Protein AF-A0A1W9WA95-F1 (afdb_monomer_lite)

Structure (mmCIF, N/CA/C/O backbone):
data_AF-A0A1W9WA95-F1
#
_entry.id   AF-A0A1W9WA95-F1
#
loop_
_atom_site.group_PDB
_atom_site.id
_atom_site.type_symbol
_atom_site.label_atom_id
_atom_site.label_alt_id
_atom_site.label_comp_id
_atom_site.label_asym_id
_atom_site.label_entity_i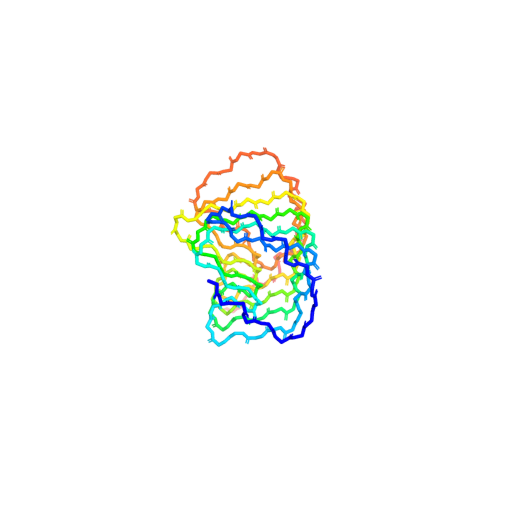d
_atom_site.label_seq_id
_atom_site.pdbx_PDB_ins_code
_atom_site.Cartn_x
_atom_site.Cartn_y
_atom_site.Cartn_z
_atom_site.occupancy
_atom_site.B_iso_or_equiv
_atom_site.auth_seq_id
_atom_site.auth_comp_id
_atom_site.auth_asym_id
_atom_site.auth_atom_id
_atom_site.pdbx_PDB_model_num
ATOM 1 N N . MET A 1 1 ? -7.799 15.834 -5.370 1.00 42.81 1 MET A N 1
ATOM 2 C CA . MET A 1 1 ? -9.072 15.099 -5.221 1.00 42.81 1 MET A CA 1
ATOM 3 C C . MET A 1 1 ? -9.507 14.596 -6.589 1.00 42.81 1 MET A C 1
ATOM 5 O O . MET A 1 1 ? -10.006 15.375 -7.385 1.00 42.81 1 MET A O 1
ATOM 9 N N . LEU A 1 2 ? -9.252 13.320 -6.869 1.00 28.11 2 LEU A N 1
ATOM 10 C CA . LEU A 1 2 ? -9.864 12.540 -7.947 1.00 28.11 2 LEU A CA 1
ATOM 11 C C . LEU A 1 2 ? -10.058 11.150 -7.341 1.00 28.11 2 LEU A C 1
ATOM 13 O O . LEU A 1 2 ? -9.119 10.369 -7.247 1.00 28.11 2 LEU A O 1
ATOM 17 N N . LEU A 1 3 ? -11.248 10.920 -6.788 1.00 38.94 3 LEU A N 1
ATOM 18 C CA . LEU A 1 3 ? -11.656 9.631 -6.247 1.00 38.94 3 LEU A CA 1
ATOM 19 C C . LEU A 1 3 ? -12.321 8.884 -7.406 1.00 38.94 3 LEU A C 1
ATOM 21 O O . LEU A 1 3 ? -13.462 9.183 -7.749 1.00 38.94 3 LEU A O 1
ATOM 25 N N . TYR A 1 4 ? -11.601 7.978 -8.064 1.00 32.88 4 TYR A N 1
ATOM 26 C CA . TYR A 1 4 ? -12.243 7.051 -8.990 1.00 32.88 4 TYR A CA 1
ATOM 27 C C . TYR A 1 4 ? -12.696 5.840 -8.179 1.00 32.88 4 TYR A C 1
ATOM 29 O O . TYR A 1 4 ? -11.867 5.076 -7.692 1.00 32.88 4 TYR A O 1
ATOM 37 N N . LYS A 1 5 ? -14.007 5.686 -7.996 1.00 39.06 5 LYS A N 1
ATOM 38 C CA . LYS A 1 5 ? -14.596 4.413 -7.588 1.00 39.06 5 LYS A CA 1
ATOM 39 C C . LYS A 1 5 ? -15.977 4.269 -8.205 1.00 39.06 5 LYS A C 1
ATOM 41 O O . LYS A 1 5 ? -16.854 5.105 -7.991 1.00 39.06 5 LYS A O 1
ATOM 46 N N . ALA A 1 6 ? -16.165 3.192 -8.956 1.00 33.34 6 ALA A N 1
ATOM 47 C CA . ALA A 1 6 ? -17.488 2.699 -9.280 1.00 33.34 6 ALA A CA 1
ATOM 48 C C . ALA A 1 6 ? -18.113 2.111 -7.999 1.00 33.34 6 ALA A C 1
ATOM 50 O O . ALA A 1 6 ? -17.575 1.167 -7.432 1.00 33.34 6 ALA A O 1
ATOM 51 N N . GLY A 1 7 ? -19.233 2.689 -7.550 1.00 31.83 7 GLY A N 1
ATOM 52 C CA . GLY A 1 7 ? -20.156 2.074 -6.583 1.00 31.83 7 GLY A CA 1
ATOM 53 C C . GLY A 1 7 ? -20.034 2.502 -5.107 1.00 31.83 7 GLY A C 1
ATOM 54 O O . GLY A 1 7 ? -19.297 1.868 -4.366 1.00 31.83 7 GLY A O 1
ATOM 55 N N . VAL A 1 8 ? -20.842 3.520 -4.730 1.00 42.59 8 VAL A N 1
ATOM 56 C CA . VAL A 1 8 ? -21.582 3.805 -3.450 1.00 42.59 8 VAL A CA 1
ATOM 57 C C . VAL A 1 8 ? -20.854 3.740 -2.074 1.00 42.59 8 VAL A C 1
ATOM 59 O O . VAL A 1 8 ? -20.002 2.896 -1.866 1.00 42.59 8 VAL A O 1
ATOM 62 N N . SER A 1 9 ? -21.122 4.546 -1.024 1.00 35.91 9 SER A N 1
ATOM 63 C CA . SER A 1 9 ? -22.103 5.610 -0.693 1.00 35.91 9 SER A CA 1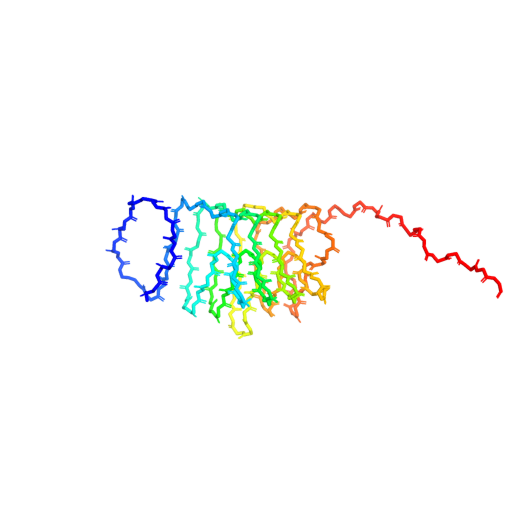
ATOM 64 C C . SER A 1 9 ? -21.644 6.449 0.534 1.00 35.91 9 SER A C 1
ATOM 66 O O . SER A 1 9 ? -21.104 5.893 1.481 1.00 35.91 9 SER A O 1
ATOM 68 N N . TRP A 1 10 ? -21.921 7.762 0.499 1.00 45.88 10 TRP A N 1
ATOM 69 C CA . TRP A 1 10 ? -22.030 8.809 1.547 1.00 45.88 10 TRP A CA 1
ATOM 70 C C . TRP A 1 10 ? -21.399 8.637 2.951 1.00 45.88 10 TRP A C 1
ATOM 72 O O . TRP A 1 10 ? -22.017 8.061 3.838 1.00 45.88 10 TRP A O 1
ATOM 82 N N . LEU A 1 11 ? -20.281 9.342 3.195 1.00 31.53 11 LEU A N 1
ATOM 83 C CA . LEU A 1 11 ? -20.043 10.164 4.401 1.00 31.53 11 LEU A CA 1
ATOM 84 C C . LEU A 1 11 ? -18.836 11.094 4.154 1.00 31.53 11 LEU A C 1
ATOM 86 O O . LEU A 1 11 ? -17.698 10.749 4.454 1.00 31.53 11 LEU A O 1
ATOM 90 N N . THR A 1 12 ? -19.054 12.273 3.570 1.00 36.66 12 THR A N 1
ATOM 91 C CA . THR A 1 12 ? -17.993 13.289 3.444 1.00 36.66 12 THR A CA 1
ATOM 92 C C . THR A 1 12 ? -18.134 14.291 4.584 1.00 36.66 12 THR A C 1
ATOM 94 O O . THR A 1 12 ? -18.836 15.290 4.453 1.00 36.66 12 THR A O 1
ATOM 97 N N . LEU A 1 13 ? -17.477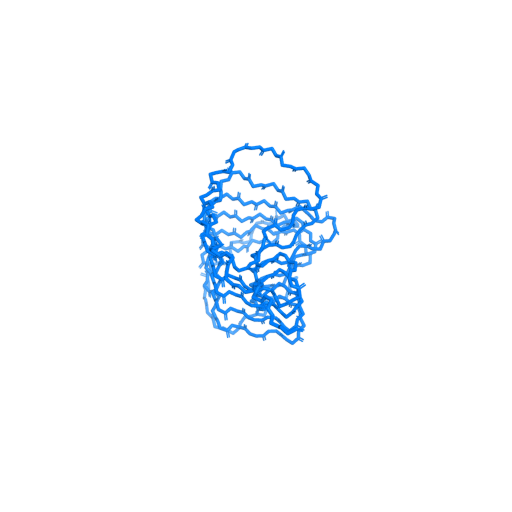 14.027 5.716 1.00 30.33 13 LEU A N 1
ATOM 98 C CA . LEU A 1 13 ? -17.169 15.080 6.681 1.00 30.33 13 LEU A CA 1
ATOM 99 C C . LEU A 1 13 ? -15.952 15.844 6.145 1.00 30.33 13 LEU A C 1
ATOM 101 O O . LEU A 1 13 ? -14.829 15.351 6.174 1.00 30.33 13 LEU A O 1
ATOM 105 N N . LEU A 1 14 ? -16.183 17.040 5.607 1.00 42.72 14 LEU A N 1
ATOM 106 C CA . LEU A 1 14 ? -15.121 17.963 5.224 1.00 42.72 14 LEU A CA 1
ATOM 107 C C . LEU A 1 14 ? -14.636 18.703 6.482 1.00 42.72 14 LEU A C 1
ATOM 109 O O . LEU A 1 14 ? -15.276 19.661 6.907 1.00 42.72 14 LEU A O 1
ATOM 113 N N . VAL A 1 15 ? -13.487 18.313 7.045 1.00 36.97 15 VAL A N 1
ATOM 114 C CA . VAL A 1 15 ? -12.653 19.229 7.844 1.00 36.97 15 VAL A CA 1
ATOM 115 C C . VAL A 1 15 ? -11.197 19.131 7.387 1.00 36.97 15 VAL A C 1
ATOM 117 O O . VAL A 1 15 ? -10.462 18.212 7.719 1.00 36.97 15 VAL A O 1
ATOM 120 N N . SER A 1 16 ? -10.818 20.137 6.599 1.00 53.09 16 SER A N 1
ATOM 121 C CA . SER A 1 16 ? -9.475 20.647 6.303 1.00 53.09 16 SER A CA 1
ATOM 122 C C . SER A 1 16 ? -8.317 20.086 7.143 1.00 53.09 16 SER A C 1
ATOM 124 O O . SER A 1 16 ? -8.084 20.586 8.244 1.00 53.09 16 SER A O 1
ATOM 126 N N . ARG A 1 17 ? -7.486 19.230 6.530 1.00 44.06 17 ARG A N 1
ATOM 127 C CA . ARG A 1 17 ? -6.006 19.304 6.504 1.00 44.06 17 ARG A CA 1
ATOM 128 C C . ARG A 1 17 ? -5.523 18.679 5.189 1.00 44.06 17 ARG A C 1
ATOM 130 O O . ARG A 1 17 ? -6.290 17.977 4.545 1.00 44.06 17 ARG A O 1
ATOM 137 N N . SER A 1 18 ? -4.290 18.939 4.762 1.00 58.03 18 SER A N 1
ATOM 138 C CA . SER A 1 18 ? -3.665 18.436 3.518 1.00 58.03 18 SER A CA 1
ATOM 139 C C . SER A 1 18 ? -3.449 16.908 3.474 1.00 58.03 18 SER A C 1
ATOM 141 O O . SER A 1 18 ? -2.448 16.431 2.950 1.00 58.03 18 SER A O 1
ATOM 143 N N . ILE A 1 19 ? -4.349 16.143 4.087 1.00 65.56 19 ILE A N 1
ATOM 144 C CA . ILE A 1 19 ? -4.302 14.703 4.288 1.00 65.56 19 ILE A CA 1
ATOM 145 C C . ILE A 1 19 ? -5.642 14.154 3.791 1.00 65.56 19 ILE A C 1
ATOM 147 O O . ILE A 1 19 ? -6.698 14.625 4.205 1.00 65.56 19 ILE A O 1
ATOM 151 N N . GLY A 1 20 ? -5.608 13.194 2.870 1.00 79.44 20 GLY A N 1
ATOM 152 C CA . GLY A 1 20 ? -6.803 12.453 2.475 1.00 79.44 20 GLY A CA 1
ATOM 153 C C . GLY A 1 20 ? -7.250 11.516 3.596 1.00 79.44 20 GLY A C 1
ATOM 154 O O . GLY A 1 20 ? -6.416 10.943 4.293 1.00 79.44 20 GLY A O 1
ATOM 155 N N . GLU A 1 21 ? -8.553 11.315 3.753 1.00 87.31 21 GLU A N 1
ATOM 156 C CA . GLU A 1 21 ? -9.092 10.366 4.728 1.00 87.31 21 GLU A CA 1
ATOM 157 C C . GLU A 1 21 ? -10.029 9.373 4.040 1.00 87.31 21 GLU A C 1
ATOM 159 O O . GLU A 1 21 ? -10.881 9.753 3.234 1.00 87.31 21 GLU A O 1
ATOM 164 N N . ILE A 1 22 ? -9.857 8.088 4.354 1.00 84.75 22 ILE A N 1
ATOM 165 C CA . ILE A 1 22 ? -10.788 7.012 4.008 1.00 84.75 22 ILE A CA 1
ATOM 166 C C . ILE A 1 22 ? -11.171 6.299 5.301 1.00 84.75 22 ILE A C 1
ATOM 168 O O . ILE A 1 22 ? -10.311 5.859 6.068 1.00 84.75 22 ILE A O 1
ATOM 172 N N . TYR A 1 23 ? -12.472 6.153 5.520 1.00 90.62 23 TYR A N 1
ATOM 173 C CA . TYR A 1 23 ? -13.036 5.477 6.679 1.00 90.62 23 TYR A CA 1
ATOM 174 C C . TYR A 1 23 ? -14.127 4.504 6.229 1.00 90.62 23 TYR A C 1
ATOM 176 O O . TYR A 1 23 ? -15.004 4.893 5.459 1.00 90.62 23 TYR A O 1
ATOM 184 N N . GLY A 1 24 ? -14.096 3.258 6.711 1.00 87.31 24 GLY A N 1
ATOM 185 C CA . GLY A 1 24 ? -15.179 2.296 6.463 1.00 87.31 24 GLY A CA 1
ATOM 186 C C . GLY A 1 24 ? -15.264 1.780 5.021 1.00 87.31 24 GLY A C 1
ATOM 187 O O . GLY A 1 24 ? -16.343 1.398 4.574 1.00 87.31 24 GLY A O 1
ATOM 188 N N . GLY A 1 25 ? -14.171 1.829 4.255 1.00 87.38 25 GLY A N 1
ATOM 189 C CA . GLY A 1 25 ? -14.177 1.443 2.846 1.00 87.38 25 GLY A CA 1
ATOM 190 C C . GLY A 1 25 ? -14.170 -0.074 2.624 1.00 87.38 25 GLY A C 1
ATOM 191 O O . GLY A 1 25 ? -13.597 -0.830 3.403 1.00 87.38 25 GLY A O 1
ATOM 192 N N . TYR A 1 26 ? -14.742 -0.516 1.505 1.00 91.06 26 TYR A N 1
ATOM 193 C CA . TYR A 1 26 ? -14.647 -1.901 1.030 1.00 91.06 26 TYR A CA 1
ATOM 194 C C . TYR A 1 26 ? -14.273 -1.914 -0.454 1.00 91.06 26 TYR A C 1
ATOM 196 O O . TYR A 1 26 ? -15.078 -1.500 -1.288 1.00 91.06 26 TYR A O 1
ATOM 204 N N . PHE A 1 27 ? -13.037 -2.275 -0.791 1.00 91.88 27 PHE A N 1
ATOM 205 C CA . PHE A 1 27 ? -12.499 -2.245 -2.154 1.00 91.88 27 PHE A CA 1
ATOM 206 C C . PHE A 1 27 ? -12.130 -3.660 -2.591 1.00 91.88 27 PHE A C 1
ATOM 208 O O . PHE A 1 27 ? -11.143 -4.211 -2.105 1.00 91.88 27 PHE A O 1
ATOM 215 N N . GLU A 1 28 ? -12.914 -4.229 -3.503 1.00 95.00 28 GLU A N 1
ATOM 216 C CA . GLU A 1 28 ? -12.753 -5.608 -3.967 1.00 95.00 28 GLU A CA 1
ATOM 217 C C . GLU A 1 28 ? -12.731 -5.703 -5.495 1.00 95.00 28 GLU A C 1
ATOM 219 O O . GLU A 1 28 ? -13.401 -4.912 -6.163 1.00 95.00 28 GLU A O 1
ATOM 224 N N . ASP A 1 29 ? -11.939 -6.641 -6.026 1.00 93.56 29 ASP A N 1
ATOM 225 C CA . ASP A 1 29 ? -11.874 -7.022 -7.446 1.00 93.56 29 ASP A CA 1
ATOM 226 C C . ASP A 1 29 ? -11.619 -5.858 -8.423 1.00 93.56 29 ASP A C 1
ATOM 228 O O . ASP A 1 29 ? -12.054 -5.855 -9.579 1.00 93.56 29 ASP A O 1
ATOM 232 N N . ASN A 1 30 ? -10.864 -4.848 -7.982 1.00 91.69 30 ASN A N 1
ATOM 233 C CA . ASN A 1 30 ? -10.467 -3.732 -8.837 1.00 91.69 30 ASN A CA 1
ATOM 234 C C . ASN A 1 30 ? -9.176 -4.056 -9.591 1.00 91.69 30 ASN A C 1
ATOM 236 O O . ASN A 1 30 ? -8.261 -4.691 -9.060 1.00 91.69 30 ASN A O 1
ATOM 240 N N . ARG A 1 31 ? -9.081 -3.583 -10.840 1.00 92.62 31 ARG A N 1
ATOM 241 C CA . ARG A 1 31 ? -7.906 -3.783 -11.695 1.00 92.62 31 ARG A CA 1
ATOM 242 C C . ARG A 1 31 ? -7.398 -2.470 -12.274 1.00 92.62 31 ARG A C 1
ATOM 244 O O . ARG A 1 31 ? -8.089 -1.823 -13.057 1.00 92.62 31 ARG A O 1
ATOM 251 N N . ALA A 1 32 ? -6.140 -2.148 -11.985 1.00 90.44 32 ALA A N 1
ATOM 252 C CA . ALA A 1 32 ? -5.431 -1.025 -12.583 1.00 90.44 32 ALA A CA 1
ATOM 253 C C . ALA A 1 32 ? -4.443 -1.492 -13.662 1.00 90.44 32 ALA A C 1
ATOM 255 O O . ALA A 1 32 ? -3.665 -2.432 -13.476 1.00 90.44 32 ALA A O 1
ATOM 256 N N . GLY A 1 33 ? -4.426 -0.780 -14.793 1.00 88.81 33 GLY A N 1
ATOM 257 C CA . GLY A 1 33 ? -3.467 -1.014 -15.877 1.00 88.81 33 GLY A CA 1
ATOM 258 C C . GLY A 1 33 ? -2.028 -0.604 -15.543 1.00 88.81 33 GLY A C 1
ATOM 259 O O . GLY A 1 33 ? -1.120 -0.972 -16.283 1.00 88.81 33 GLY A O 1
ATOM 260 N N . ASN A 1 34 ? -1.820 0.140 -14.452 1.00 91.00 34 ASN A N 1
ATOM 261 C CA . ASN A 1 34 ? -0.508 0.605 -14.013 1.00 91.00 34 ASN A CA 1
ATOM 262 C C . ASN A 1 34 ? -0.319 0.378 -12.501 1.00 91.00 34 ASN A C 1
ATOM 264 O O . ASN A 1 34 ? -0.060 -0.753 -12.101 1.00 91.00 34 ASN A O 1
ATOM 268 N N . ASP A 1 35 ? -0.493 1.400 -11.663 1.00 92.75 35 ASP A N 1
ATOM 269 C CA . ASP A 1 35 ? -0.245 1.341 -10.218 1.00 92.75 35 ASP A CA 1
ATOM 270 C C . ASP A 1 35 ? -1.547 1.482 -9.406 1.00 92.75 35 ASP A C 1
ATOM 272 O O . ASP A 1 35 ? -2.467 2.173 -9.844 1.00 92.75 35 ASP A O 1
ATOM 276 N N . GLY A 1 36 ? -1.599 0.880 -8.213 1.00 88.88 36 GLY A N 1
ATOM 277 C CA . GLY A 1 36 ? -2.691 1.061 -7.250 1.00 88.88 36 GLY A CA 1
ATOM 278 C C . GLY A 1 36 ? -3.987 0.373 -7.670 1.00 88.88 36 GLY A C 1
ATOM 279 O O . GLY A 1 36 ? -4.930 1.040 -8.085 1.00 88.88 36 GLY A O 1
ATOM 280 N N . GLY A 1 37 ? -4.037 -0.959 -7.559 1.00 89.56 37 GLY A N 1
ATOM 281 C CA . GLY A 1 37 ? -5.146 -1.769 -8.081 1.00 89.56 37 GLY A CA 1
ATOM 282 C C . GLY A 1 37 ? -6.516 -1.367 -7.536 1.00 89.56 37 GLY A C 1
ATOM 283 O O . GLY A 1 37 ? -7.474 -1.314 -8.303 1.00 89.56 37 GLY A O 1
ATOM 284 N N . ALA A 1 38 ? -6.590 -1.008 -6.252 1.00 91.69 38 ALA A N 1
ATOM 285 C CA . ALA A 1 38 ? -7.785 -0.431 -5.635 1.00 91.69 38 ALA A CA 1
ATOM 286 C C . ALA A 1 38 ? -7.632 1.062 -5.323 1.00 91.69 38 ALA A C 1
ATOM 288 O O . ALA A 1 38 ? -8.573 1.839 -5.493 1.00 91.69 38 ALA A O 1
ATOM 289 N N . ILE A 1 39 ? -6.465 1.463 -4.814 1.00 91.94 39 ILE A N 1
ATOM 290 C CA . ILE A 1 39 ? -6.247 2.806 -4.277 1.00 91.94 39 ILE A CA 1
ATOM 291 C C . ILE A 1 39 ? -4.939 3.401 -4.805 1.00 91.94 39 ILE A C 1
ATOM 293 O O . ILE A 1 39 ? -3.887 2.768 -4.762 1.00 91.94 39 ILE A O 1
ATOM 297 N N . TYR A 1 40 ? -4.987 4.669 -5.215 1.00 91.38 40 TYR A N 1
ATOM 298 C CA . TYR A 1 40 ? -3.810 5.458 -5.564 1.00 91.38 40 TYR A CA 1
ATOM 299 C C . TYR A 1 40 ? -3.880 6.834 -4.890 1.00 91.38 40 TYR A C 1
ATOM 301 O O . TYR A 1 40 ? -4.814 7.600 -5.133 1.00 91.38 40 TYR A O 1
ATOM 309 N N . PHE A 1 41 ? -2.884 7.166 -4.064 1.00 88.44 41 PHE A N 1
ATOM 310 C CA . PHE A 1 41 ? -2.771 8.475 -3.410 1.00 88.44 41 PHE A CA 1
ATOM 311 C C . PHE A 1 41 ? -1.415 9.128 -3.660 1.00 88.44 41 PHE A C 1
ATOM 313 O O . PHE A 1 41 ? -0.355 8.531 -3.465 1.00 88.44 41 PHE A O 1
ATOM 320 N N . GLN A 1 42 ? -1.464 10.398 -4.067 1.00 88.50 42 GLN A N 1
ATOM 321 C CA . GLN A 1 42 ? -0.271 11.230 -4.231 1.00 88.50 42 GLN A CA 1
ATOM 322 C C . GLN A 1 42 ? 0.106 11.948 -2.935 1.00 88.50 42 GLN A C 1
ATOM 324 O O . GLN A 1 42 ? 1.280 12.008 -2.587 1.00 88.50 42 GLN A O 1
ATOM 329 N N . GLU A 1 43 ? -0.899 12.460 -2.230 1.00 89.19 43 GLU A N 1
ATOM 330 C CA . GLU A 1 43 ? -0.735 13.168 -0.963 1.00 89.19 43 GLU A CA 1
ATOM 331 C C . GLU A 1 43 ? -0.792 12.209 0.223 1.00 89.19 43 GLU A C 1
ATOM 333 O O . GLU A 1 43 ? -1.109 11.024 0.076 1.00 89.19 43 GLU A O 1
ATOM 338 N N . SER A 1 44 ? -0.489 12.732 1.411 1.00 89.62 44 SER A N 1
ATOM 339 C CA . SER A 1 44 ? -0.576 11.947 2.636 1.00 89.62 44 SER A CA 1
ATOM 340 C C . SER A 1 44 ? -2.011 11.486 2.890 1.00 89.62 44 SER A C 1
ATOM 342 O O . SER A 1 44 ? -2.961 12.213 2.594 1.00 89.62 44 SER A O 1
ATOM 344 N N . VAL A 1 45 ? -2.183 10.290 3.450 1.00 90.44 45 VAL A N 1
ATOM 345 C CA . VAL A 1 45 ? -3.510 9.699 3.657 1.00 90.44 45 VAL A CA 1
ATOM 346 C C . VAL A 1 45 ? -3.599 8.912 4.960 1.00 90.44 45 VAL A C 1
ATOM 348 O O . VAL A 1 45 ? -2.644 8.254 5.381 1.00 90.44 45 VAL A O 1
ATOM 351 N N . ILE A 1 46 ? -4.771 8.965 5.587 1.00 92.44 46 ILE A N 1
ATOM 352 C CA . ILE A 1 46 ? -5.161 8.073 6.675 1.00 92.44 46 ILE A CA 1
ATOM 353 C C . ILE A 1 46 ? -6.296 7.186 6.169 1.00 92.44 46 ILE A C 1
ATOM 355 O O . ILE A 1 46 ? -7.330 7.673 5.718 1.00 92.44 46 ILE A O 1
ATOM 359 N N . ILE A 1 47 ? -6.094 5.875 6.236 1.00 91.31 47 ILE A N 1
ATOM 360 C CA . ILE A 1 47 ? -7.076 4.864 5.854 1.00 91.31 47 ILE A CA 1
ATOM 361 C C . ILE A 1 47 ? -7.401 4.057 7.101 1.00 91.31 47 ILE A C 1
ATOM 363 O O . ILE A 1 47 ? -6.504 3.587 7.802 1.00 91.31 47 ILE A O 1
ATOM 367 N N . SER A 1 48 ? -8.684 3.937 7.414 1.00 91.94 48 SER A N 1
ATOM 368 C CA . SER A 1 48 ? -9.117 3.302 8.652 1.00 91.94 48 SER A CA 1
ATOM 369 C C . SER A 1 48 ? -10.363 2.446 8.481 1.00 91.94 48 SER A C 1
ATOM 371 O O . SER A 1 48 ? -11.222 2.750 7.648 1.00 91.94 48 SER A O 1
ATOM 373 N N . ASN A 1 49 ? -10.447 1.362 9.259 1.00 91.56 49 ASN A N 1
ATOM 374 C CA . ASN A 1 49 ? -11.579 0.426 9.274 1.00 91.56 49 ASN A CA 1
ATOM 375 C C . ASN A 1 49 ? -12.007 0.010 7.856 1.00 91.56 49 ASN A C 1
ATOM 377 O O . ASN A 1 49 ? -13.180 0.087 7.503 1.00 91.56 49 ASN A O 1
ATOM 381 N N . THR A 1 50 ? -11.034 -0.317 7.008 1.00 91.44 50 THR A N 1
ATOM 382 C CA . THR A 1 50 ? -11.228 -0.510 5.567 1.00 91.44 50 THR A CA 1
ATOM 383 C C . THR A 1 50 ? -10.731 -1.893 5.156 1.00 91.44 50 THR A C 1
ATOM 385 O O . THR A 1 50 ? -9.752 -2.389 5.705 1.00 91.44 50 THR A O 1
ATOM 388 N N . GLN A 1 51 ? -11.381 -2.513 4.175 1.00 92.25 51 GLN A N 1
ATOM 389 C CA . GLN A 1 51 ? -10.944 -3.780 3.585 1.00 92.25 51 GLN A CA 1
ATOM 390 C C . GLN A 1 51 ? -10.571 -3.574 2.116 1.00 92.25 51 GLN A C 1
ATOM 392 O O . GLN A 1 51 ? -11.320 -2.952 1.359 1.00 92.25 51 GLN A O 1
ATOM 397 N N . ILE A 1 52 ? -9.403 -4.078 1.722 1.00 94.44 52 ILE A N 1
ATOM 398 C CA . ILE A 1 52 ? -8.834 -3.992 0.374 1.00 94.44 52 ILE A CA 1
ATOM 399 C C . ILE A 1 52 ? -8.482 -5.418 -0.053 1.00 94.44 52 ILE A C 1
ATOM 401 O O . ILE A 1 52 ? -7.487 -5.990 0.401 1.00 94.44 52 ILE A O 1
ATOM 405 N N . ILE A 1 53 ? -9.341 -6.017 -0.875 1.00 95.19 53 ILE A N 1
ATOM 406 C CA . ILE A 1 53 ? -9.380 -7.461 -1.124 1.00 95.19 53 ILE A CA 1
ATOM 407 C C . ILE A 1 53 ? -9.284 -7.767 -2.622 1.00 95.19 53 ILE A C 1
ATOM 409 O O . ILE A 1 53 ? -9.949 -7.124 -3.421 1.00 95.19 53 ILE A O 1
ATOM 413 N N . SER A 1 54 ? -8.480 -8.754 -3.017 1.00 95.44 54 SER A N 1
ATOM 414 C CA . SER A 1 54 ? -8.464 -9.296 -4.391 1.00 95.44 54 SER A CA 1
ATOM 415 C C . SER A 1 54 ? -8.244 -8.254 -5.500 1.00 95.44 54 SER A C 1
ATOM 417 O O . SER A 1 54 ? -8.648 -8.441 -6.645 1.00 95.44 54 SER A O 1
ATOM 419 N N . ASN A 1 55 ? -7.575 -7.141 -5.193 1.00 95.06 55 ASN A N 1
ATOM 420 C CA . ASN A 1 55 ? -7.294 -6.107 -6.184 1.00 95.06 55 ASN A CA 1
ATOM 421 C C . ASN A 1 55 ? -5.987 -6.395 -6.921 1.00 95.06 55 ASN A C 1
ATOM 423 O O . ASN A 1 55 ? -5.075 -7.035 -6.387 1.00 95.06 55 ASN A O 1
ATOM 427 N N . MET A 1 56 ? -5.886 -5.900 -8.154 1.00 95.25 56 MET A N 1
ATOM 428 C CA . MET A 1 56 ? -4.745 -6.161 -9.019 1.00 95.25 56 MET A CA 1
ATOM 429 C C . MET A 1 56 ? -4.178 -4.907 -9.685 1.00 95.25 56 MET A C 1
ATOM 431 O O . MET A 1 56 ? -4.903 -4.114 -10.285 1.00 95.25 56 MET A O 1
ATOM 435 N N . ALA A 1 57 ? -2.852 -4.786 -9.675 1.00 94.62 57 ALA A N 1
ATOM 436 C CA . ALA A 1 57 ? -2.107 -3.799 -10.448 1.00 94.62 57 ALA A CA 1
ATOM 437 C C . ALA A 1 57 ? -1.131 -4.490 -11.411 1.00 94.62 57 ALA A C 1
ATOM 439 O O . ALA A 1 57 ? -0.359 -5.365 -11.013 1.00 94.62 57 ALA A O 1
ATOM 440 N N . ASN A 1 58 ? -1.116 -4.064 -12.678 1.00 92.19 58 ASN A N 1
ATOM 441 C CA . ASN A 1 58 ? -0.143 -4.563 -13.661 1.00 92.19 58 ASN A CA 1
ATOM 442 C C . ASN A 1 58 ? 1.296 -4.081 -13.380 1.00 92.19 58 ASN A C 1
ATOM 444 O O . ASN A 1 58 ? 2.229 -4.568 -14.015 1.00 92.19 58 ASN A O 1
ATOM 448 N N . ARG A 1 59 ? 1.485 -3.115 -12.474 1.00 92.31 59 ARG A N 1
ATOM 449 C CA . ARG A 1 59 ? 2.795 -2.617 -12.057 1.00 92.31 59 ARG A CA 1
ATOM 450 C C . ARG A 1 59 ? 2.966 -2.745 -10.545 1.00 92.31 59 ARG A C 1
ATOM 452 O O . ARG A 1 59 ? 3.317 -3.833 -10.104 1.00 92.31 59 ARG A O 1
ATOM 459 N N . ASN A 1 60 ? 2.705 -1.710 -9.748 1.00 92.31 60 ASN A N 1
ATOM 460 C CA . ASN A 1 60 ? 2.951 -1.747 -8.303 1.00 92.31 60 ASN A CA 1
ATOM 461 C C . ASN A 1 60 ? 1.687 -1.540 -7.468 1.00 92.31 60 ASN A C 1
ATOM 463 O O . ASN A 1 60 ? 0.772 -0.825 -7.880 1.00 92.31 60 ASN A O 1
ATOM 467 N N . GLY A 1 61 ? 1.680 -2.078 -6.246 1.00 91.94 61 GLY A N 1
ATOM 468 C CA . GLY A 1 61 ? 0.628 -1.789 -5.271 1.00 91.94 61 GLY A CA 1
ATOM 469 C C . GLY A 1 61 ? -0.697 -2.439 -5.649 1.00 91.94 61 GLY A C 1
ATOM 470 O O . GLY A 1 61 ? -1.628 -1.744 -6.052 1.00 91.94 61 GLY A O 1
ATOM 471 N N . GLY A 1 62 ? -0.783 -3.767 -5.541 1.00 92.25 62 GLY A N 1
ATOM 472 C CA . GLY A 1 62 ? -1.975 -4.519 -5.947 1.00 92.25 62 GLY A CA 1
ATOM 473 C C . GLY A 1 62 ? -3.224 -4.065 -5.196 1.00 92.25 62 GLY A C 1
ATOM 474 O O . GLY A 1 62 ? -4.259 -3.830 -5.809 1.00 92.25 62 GLY A O 1
ATOM 475 N N . GLY A 1 63 ? -3.103 -3.834 -3.888 1.00 93.12 63 GLY A N 1
ATOM 476 C CA . GLY A 1 63 ? -4.139 -3.188 -3.084 1.00 93.12 63 GLY A CA 1
ATOM 477 C C . GLY A 1 63 ? -4.063 -1.665 -3.168 1.00 93.12 63 GLY A C 1
ATOM 478 O O . GLY A 1 63 ? -5.058 -1.002 -3.460 1.00 93.12 63 GLY A O 1
ATOM 479 N N . GLY A 1 64 ? -2.877 -1.090 -2.952 1.00 92.75 64 GLY A N 1
ATOM 480 C CA . GLY A 1 64 ? -2.711 0.358 -3.014 1.00 92.75 64 GLY A CA 1
ATOM 481 C C . GLY A 1 64 ? -1.303 0.860 -3.308 1.00 92.75 64 GLY A C 1
ATOM 482 O O . GLY A 1 64 ? -0.301 0.232 -2.959 1.00 92.75 64 GLY A O 1
ATOM 483 N N . TYR A 1 65 ? -1.250 2.038 -3.925 1.00 92.50 65 TYR A N 1
ATOM 484 C CA . TYR A 1 65 ? -0.031 2.773 -4.236 1.00 92.50 65 TYR A CA 1
ATOM 485 C C . TYR A 1 65 ? -0.047 4.152 -3.576 1.00 92.50 65 TYR A C 1
ATOM 487 O O . TYR A 1 65 ? -0.982 4.936 -3.764 1.00 92.50 65 TYR A O 1
ATOM 495 N N . PHE A 1 66 ? 1.016 4.470 -2.843 1.00 91.81 66 PHE A N 1
ATOM 496 C CA . PHE A 1 66 ? 1.145 5.720 -2.096 1.00 91.81 66 PHE A CA 1
ATOM 497 C C . PHE A 1 66 ? 2.447 6.421 -2.482 1.00 91.81 66 PHE A C 1
ATOM 499 O O . PHE A 1 66 ? 3.480 5.768 -2.627 1.00 91.81 66 PHE A O 1
ATOM 506 N N . LYS A 1 67 ? 2.394 7.742 -2.698 1.00 89.94 67 LYS A N 1
ATOM 507 C CA . LYS A 1 67 ? 3.590 8.571 -2.961 1.00 89.94 67 LYS A CA 1
ATOM 508 C C . LYS A 1 67 ? 4.097 9.334 -1.744 1.00 89.94 67 LYS A C 1
ATOM 510 O O . LYS A 1 67 ? 5.265 9.711 -1.714 1.00 89.94 67 LYS A O 1
ATOM 515 N N . SER A 1 68 ? 3.215 9.582 -0.782 1.00 89.62 68 SER A N 1
ATOM 516 C CA . SER A 1 68 ? 3.494 10.315 0.452 1.00 89.62 68 SER A CA 1
ATOM 517 C C . SER A 1 68 ? 3.127 9.456 1.666 1.00 89.62 68 SER A C 1
ATOM 519 O O . SER A 1 68 ? 2.814 8.272 1.536 1.00 89.62 68 SER A O 1
ATOM 521 N N . ASP A 1 69 ? 3.185 10.037 2.861 1.00 89.88 69 ASP A N 1
ATOM 522 C CA . ASP A 1 69 ? 2.919 9.349 4.120 1.00 89.88 69 ASP A CA 1
ATOM 523 C C . ASP A 1 69 ? 1.532 8.679 4.128 1.00 89.88 69 ASP A C 1
ATOM 525 O O . ASP A 1 69 ? 0.508 9.319 3.895 1.00 89.88 69 ASP A O 1
ATOM 529 N N . ALA A 1 70 ? 1.491 7.390 4.455 1.00 90.31 70 ALA A N 1
ATOM 530 C CA . ALA A 1 70 ? 0.259 6.612 4.526 1.00 90.31 70 ALA A CA 1
ATOM 531 C C . ALA A 1 70 ? 0.134 5.964 5.904 1.00 90.31 70 ALA A C 1
ATOM 533 O O . ALA A 1 70 ? 1.051 5.282 6.369 1.00 90.31 70 ALA A O 1
ATOM 534 N N . THR A 1 71 ? -0.997 6.190 6.568 1.00 91.31 71 THR A N 1
ATOM 535 C CA . THR A 1 71 ? -1.312 5.585 7.866 1.00 91.31 71 THR A CA 1
ATOM 536 C C . THR A 1 71 ? -2.533 4.689 7.737 1.00 91.31 71 THR A C 1
ATOM 538 O O . THR A 1 71 ? -3.584 5.142 7.297 1.00 91.31 71 THR A O 1
ATOM 541 N N . PHE A 1 72 ? -2.398 3.437 8.158 1.00 90.44 72 PHE A N 1
ATOM 542 C CA . PHE A 1 72 ? -3.449 2.427 8.137 1.00 90.44 72 PHE A CA 1
ATOM 543 C C . PHE A 1 72 ? -3.833 2.055 9.563 1.00 90.44 72 PHE A C 1
ATOM 545 O O . PHE A 1 72 ? -2.966 1.694 10.361 1.00 90.44 72 PHE A O 1
ATOM 552 N N . ILE A 1 73 ? -5.118 2.139 9.890 1.00 90.56 73 ILE A N 1
ATOM 553 C CA . ILE A 1 73 ? -5.643 1.802 11.216 1.00 90.56 73 ILE A CA 1
ATOM 554 C C . ILE A 1 73 ? -6.734 0.752 11.039 1.00 90.56 73 ILE A C 1
ATOM 556 O O . ILE A 1 73 ? -7.738 1.032 10.389 1.00 90.56 73 ILE A O 1
ATOM 560 N N . ASN A 1 74 ? -6.553 -0.453 11.581 1.00 90.50 74 ASN A N 1
ATOM 561 C CA . ASN A 1 74 ? -7.504 -1.564 11.420 1.00 90.50 74 ASN A CA 1
ATOM 562 C C . ASN A 1 74 ? -7.928 -1.750 9.952 1.00 90.50 74 ASN A C 1
ATOM 564 O O . ASN A 1 74 ? -9.110 -1.693 9.617 1.00 90.50 74 ASN A O 1
ATOM 568 N N . THR A 1 75 ? -6.945 -1.831 9.056 1.00 90.06 75 THR A N 1
ATOM 569 C CA . THR A 1 75 ? -7.188 -1.970 7.617 1.00 90.06 75 THR A CA 1
ATOM 570 C C . THR A 1 75 ? -6.611 -3.282 7.129 1.00 90.06 75 THR A C 1
ATOM 572 O O . THR A 1 75 ? -5.439 -3.566 7.381 1.00 90.06 75 THR A O 1
ATOM 575 N N . ASP A 1 76 ? -7.430 -4.041 6.411 1.00 91.31 76 ASP A N 1
ATOM 576 C CA . ASP A 1 76 ? -7.061 -5.355 5.909 1.00 91.31 76 ASP A CA 1
ATOM 577 C C . ASP A 1 76 ? -6.698 -5.287 4.427 1.00 91.31 76 ASP A C 1
ATOM 579 O O . ASP A 1 76 ? -7.455 -4.769 3.607 1.00 91.31 76 ASP A O 1
ATOM 583 N N . PHE A 1 77 ? -5.543 -5.847 4.084 1.00 91.94 77 PHE A N 1
ATOM 584 C CA . PHE A 1 77 ? -5.091 -6.075 2.718 1.00 91.94 77 PHE A CA 1
ATOM 585 C C . PHE A 1 77 ? -5.023 -7.577 2.483 1.00 91.94 77 PHE A C 1
ATOM 587 O O . PHE A 1 77 ? -4.124 -8.246 3.002 1.00 91.94 77 PHE A O 1
ATOM 594 N N . MET A 1 78 ? -5.950 -8.119 1.699 1.00 91.69 78 MET A N 1
ATOM 595 C CA . MET A 1 78 ? -6.065 -9.562 1.500 1.00 91.69 78 MET A CA 1
ATOM 596 C C . MET A 1 78 ? -6.047 -9.940 0.025 1.00 91.69 78 MET A C 1
ATOM 598 O O . MET A 1 78 ? -6.761 -9.352 -0.778 1.00 91.69 78 MET A O 1
ATOM 602 N N . SER A 1 79 ? -5.252 -10.945 -0.333 1.00 92.62 79 SER A N 1
ATOM 603 C CA . SER A 1 79 ? -5.247 -11.544 -1.676 1.00 92.62 79 SER A CA 1
ATOM 604 C C . SER A 1 79 ? -5.000 -10.553 -2.824 1.00 92.62 79 SER A C 1
ATOM 606 O O . SER A 1 79 ? -5.379 -10.814 -3.963 1.00 92.62 79 SER A O 1
ATOM 608 N N . ASN A 1 80 ? -4.360 -9.412 -2.557 1.00 93.06 80 ASN A N 1
ATOM 609 C CA . ASN A 1 80 ? -4.065 -8.438 -3.600 1.00 93.06 80 ASN A CA 1
ATOM 610 C C . ASN A 1 80 ? -2.804 -8.832 -4.376 1.00 93.06 80 ASN A C 1
ATOM 612 O O . ASN A 1 80 ? -1.872 -9.421 -3.820 1.00 93.06 80 ASN A O 1
ATOM 616 N N . THR A 1 81 ? -2.767 -8.487 -5.661 1.00 93.38 81 THR A N 1
ATOM 617 C CA . THR A 1 81 ? -1.708 -8.911 -6.579 1.00 93.38 81 THR A CA 1
ATOM 618 C C . THR A 1 81 ? -1.086 -7.730 -7.321 1.00 93.38 81 THR A C 1
ATOM 620 O O . THR A 1 81 ? -1.771 -6.962 -7.992 1.00 93.38 81 THR A O 1
ATOM 623 N N . ALA A 1 82 ? 0.236 -7.607 -7.252 1.00 93.31 82 ALA A N 1
ATOM 624 C CA . ALA A 1 82 ? 1.023 -6.712 -8.094 1.00 93.31 82 ALA A CA 1
ATOM 625 C C . ALA A 1 82 ? 1.937 -7.531 -9.011 1.00 93.31 82 ALA A C 1
ATOM 627 O O . ALA A 1 82 ? 2.529 -8.527 -8.588 1.00 93.31 82 ALA A O 1
ATOM 628 N N . TYR A 1 83 ? 2.092 -7.105 -10.263 1.00 92.06 83 TYR A N 1
ATOM 629 C CA . TYR A 1 83 ? 3.013 -7.786 -11.177 1.00 92.06 83 TYR A CA 1
ATOM 630 C C . TYR A 1 83 ? 4.484 -7.420 -10.918 1.00 92.06 83 TYR A C 1
ATOM 632 O O . TYR A 1 83 ? 5.376 -8.234 -11.142 1.00 92.06 83 TYR A O 1
ATOM 640 N N . MET A 1 84 ? 4.756 -6.209 -10.427 1.00 89.62 84 MET A N 1
ATOM 641 C CA . MET A 1 84 ? 6.092 -5.800 -9.999 1.00 89.62 84 MET A CA 1
ATOM 642 C C . MET A 1 84 ? 6.235 -5.966 -8.485 1.00 89.62 84 MET A C 1
ATOM 644 O O . MET A 1 84 ? 6.494 -7.080 -8.032 1.00 89.62 84 MET A O 1
ATOM 648 N N . ASP A 1 85 ? 6.023 -4.898 -7.715 1.00 88.88 85 ASP A N 1
ATOM 649 C CA . ASP A 1 85 ? 6.337 -4.861 -6.287 1.00 88.88 85 ASP A CA 1
ATOM 650 C C . ASP A 1 85 ? 5.123 -4.434 -5.442 1.00 88.88 85 ASP A C 1
ATOM 652 O O . ASP A 1 85 ? 4.246 -3.687 -5.894 1.00 88.88 85 ASP A O 1
ATOM 656 N N . GLY A 1 86 ? 5.079 -4.876 -4.182 1.00 88.44 86 GLY A N 1
ATOM 657 C CA . GLY A 1 86 ? 4.045 -4.448 -3.237 1.00 88.44 86 GLY A CA 1
ATOM 658 C C . GLY A 1 86 ? 2.674 -5.058 -3.527 1.00 88.44 86 GLY A C 1
ATOM 659 O O . GLY A 1 86 ? 1.749 -4.341 -3.904 1.00 88.44 86 GLY A O 1
ATOM 660 N N . GLY A 1 87 ? 2.521 -6.374 -3.355 1.00 89.19 87 GLY A N 1
ATOM 661 C CA . GLY A 1 87 ? 1.266 -7.067 -3.679 1.00 89.19 87 GLY A CA 1
ATOM 662 C C . GLY A 1 87 ? 0.058 -6.489 -2.944 1.00 89.19 87 GLY A C 1
ATOM 663 O O . GLY A 1 87 ? -0.980 -6.252 -3.551 1.00 89.19 87 GLY A O 1
ATOM 664 N N . GLY A 1 88 ? 0.219 -6.158 -1.662 1.00 90.88 88 GLY A N 1
ATOM 665 C CA . GLY A 1 88 ? -0.750 -5.373 -0.900 1.00 90.88 88 GLY A CA 1
ATOM 666 C C . GLY A 1 88 ? -0.514 -3.882 -1.100 1.00 90.88 88 GLY A C 1
ATOM 667 O O . GLY A 1 88 ? -1.355 -3.188 -1.667 1.00 90.88 88 GLY A O 1
ATOM 668 N N . ILE A 1 89 ? 0.642 -3.390 -0.653 1.00 91.12 89 ILE A N 1
ATOM 669 C CA . ILE A 1 89 ? 0.994 -1.971 -0.730 1.00 91.12 89 ILE A CA 1
ATOM 670 C C . ILE A 1 89 ? 2.349 -1.766 -1.388 1.00 91.12 89 ILE A C 1
ATOM 672 O O . ILE A 1 89 ? 3.339 -2.395 -1.010 1.00 91.12 89 ILE A O 1
ATOM 676 N N . TYR A 1 90 ? 2.401 -0.776 -2.272 1.00 90.81 90 TYR A N 1
ATOM 677 C CA . TYR A 1 90 ? 3.635 -0.121 -2.671 1.00 90.81 90 TYR A CA 1
ATOM 678 C C . TYR A 1 90 ? 3.676 1.314 -2.134 1.00 90.81 90 TYR A C 1
ATOM 680 O O . TYR A 1 90 ? 2.797 2.127 -2.423 1.00 90.81 90 TYR A O 1
ATOM 688 N N . GLN A 1 91 ? 4.718 1.634 -1.372 1.00 89.25 91 GLN A N 1
ATOM 689 C CA . GLN A 1 91 ? 5.032 2.986 -0.918 1.00 89.25 91 GLN A CA 1
ATOM 690 C C . GLN A 1 91 ? 6.247 3.509 -1.689 1.00 89.25 91 GLN A C 1
ATOM 692 O O . GLN A 1 91 ? 7.328 2.915 -1.638 1.00 89.25 91 GLN A O 1
ATOM 697 N N . GLN A 1 92 ? 6.078 4.633 -2.386 1.00 86.88 92 GLN A N 1
ATOM 698 C CA . GLN A 1 92 ? 7.159 5.279 -3.121 1.00 86.88 92 GLN A CA 1
ATOM 699 C C . GLN A 1 92 ? 8.232 5.804 -2.156 1.00 86.88 92 GLN A C 1
ATOM 701 O O . GLN A 1 92 ? 7.961 6.210 -1.024 1.00 86.88 92 GLN A O 1
ATOM 706 N N . SER A 1 93 ? 9.479 5.823 -2.630 1.00 78.19 93 SER A N 1
ATOM 707 C CA . SER A 1 93 ? 10.615 6.376 -1.897 1.00 78.19 93 SER A CA 1
ATOM 708 C C . SER A 1 93 ? 10.324 7.781 -1.361 1.00 78.19 93 SER A C 1
ATOM 710 O O . SER A 1 93 ? 9.960 8.669 -2.132 1.00 78.19 93 SER A O 1
ATOM 712 N N . GLY A 1 94 ? 10.549 7.982 -0.061 1.00 75.88 94 GLY A N 1
ATOM 713 C CA . GLY A 1 94 ? 10.347 9.262 0.629 1.00 75.88 94 GLY A CA 1
ATOM 714 C C . GLY A 1 94 ? 9.070 9.328 1.472 1.00 75.88 94 GLY A C 1
ATOM 715 O O . GLY A 1 94 ? 9.028 10.116 2.414 1.00 75.88 94 GLY A O 1
ATOM 716 N N . GLY A 1 95 ? 8.084 8.465 1.206 1.00 78.94 95 GLY A N 1
ATOM 717 C CA . GLY A 1 95 ? 6.897 8.311 2.046 1.00 78.94 95 GLY A CA 1
ATOM 718 C C . GLY A 1 95 ? 7.138 7.378 3.232 1.00 78.94 95 GLY A C 1
ATOM 719 O O . GLY A 1 95 ? 7.884 6.397 3.143 1.00 78.94 95 GLY A O 1
ATOM 720 N N . ARG A 1 96 ? 6.490 7.665 4.363 1.00 83.19 96 ARG A N 1
ATOM 721 C CA . ARG A 1 96 ? 6.470 6.791 5.542 1.00 83.19 96 ARG A CA 1
ATOM 722 C C . ARG A 1 96 ? 5.180 5.998 5.574 1.00 83.19 96 ARG A C 1
ATOM 724 O O . ARG A 1 96 ? 4.094 6.559 5.452 1.00 83.19 96 ARG A O 1
ATOM 731 N N . LEU A 1 97 ? 5.296 4.695 5.785 1.00 83.56 97 LEU A N 1
ATOM 732 C CA . LEU A 1 97 ? 4.139 3.834 5.983 1.00 83.56 97 LEU A CA 1
ATOM 733 C C . LEU A 1 97 ? 3.991 3.492 7.466 1.00 83.56 97 LEU A C 1
ATOM 735 O O . LEU A 1 97 ? 4.947 3.032 8.094 1.00 83.56 97 LEU A O 1
ATOM 739 N N . LYS A 1 98 ? 2.802 3.739 8.018 1.00 86.38 98 LYS A N 1
ATOM 740 C CA . LYS A 1 98 ? 2.430 3.402 9.394 1.00 86.38 98 LYS A CA 1
ATOM 741 C C . LYS A 1 98 ? 1.239 2.460 9.401 1.00 86.38 98 LYS A C 1
ATOM 743 O O . LYS A 1 98 ? 0.254 2.733 8.723 1.00 86.38 98 LYS A O 1
ATOM 748 N N . THR A 1 99 ? 1.297 1.396 10.193 1.00 82.56 99 THR A N 1
ATOM 749 C CA . THR A 1 99 ? 0.164 0.474 10.378 1.00 82.56 99 THR A CA 1
ATOM 750 C C . THR A 1 99 ? -0.108 0.227 11.856 1.00 82.56 99 THR A C 1
ATOM 752 O O . THR A 1 99 ? 0.811 -0.089 12.619 1.00 82.56 99 THR A O 1
ATOM 755 N N . SER A 1 100 ? -1.374 0.311 12.250 1.00 83.00 100 SER A N 1
ATOM 756 C CA . SER A 1 100 ? -1.852 -0.016 13.589 1.00 83.00 100 SER A CA 1
ATOM 757 C C . SER A 1 100 ? -3.109 -0.877 13.497 1.00 83.00 100 SER A C 1
ATOM 759 O O . SER A 1 100 ? -4.196 -0.364 13.243 1.00 83.00 100 SER A O 1
ATOM 761 N N . GLY A 1 101 ? -2.963 -2.180 13.722 1.00 79.25 101 GLY A N 1
ATOM 762 C CA . GLY A 1 101 ? -4.039 -3.152 13.561 1.00 79.25 101 GLY A CA 1
ATOM 763 C C . GLY A 1 101 ? -4.318 -3.499 12.096 1.00 79.25 101 GLY A C 1
ATOM 764 O O . GLY A 1 101 ? -3.731 -2.926 11.176 1.00 79.25 101 GLY A O 1
ATOM 765 N N . GLY A 1 102 ? -5.238 -4.442 11.901 1.00 82.81 102 GLY A N 1
ATOM 766 C CA . GLY A 1 102 ? -5.536 -5.037 10.599 1.00 82.81 102 GLY A CA 1
ATOM 767 C C . GLY A 1 102 ? -4.556 -6.142 10.203 1.00 82.81 102 GLY A C 1
ATOM 768 O O . GLY A 1 102 ? -3.642 -6.506 10.955 1.00 82.81 102 GLY A O 1
ATOM 769 N N . MET A 1 103 ? -4.776 -6.695 9.017 1.00 83.62 103 MET A N 1
ATOM 770 C CA . MET A 1 103 ? -4.066 -7.856 8.500 1.00 83.62 103 MET A CA 1
ATOM 771 C C . MET A 1 103 ? -3.531 -7.604 7.097 1.00 83.62 103 MET A C 1
ATOM 773 O O . MET A 1 103 ? -4.193 -7.023 6.244 1.00 83.62 103 MET A O 1
ATOM 777 N N . PHE A 1 104 ? -2.341 -8.131 6.826 1.00 85.25 104 PHE A N 1
ATOM 778 C CA . PHE A 1 104 ? -1.892 -8.360 5.458 1.00 85.25 104 PHE A CA 1
ATOM 779 C C . PHE A 1 104 ? -1.872 -9.864 5.269 1.00 85.25 104 PHE A C 1
ATOM 781 O O . PHE A 1 104 ? -1.132 -10.543 5.980 1.00 85.25 104 PHE A O 1
ATOM 788 N N . GLN A 1 105 ? -2.641 -10.393 4.323 1.00 84.56 105 GLN A N 1
ATOM 789 C CA . GLN A 1 105 ? -2.759 -11.837 4.113 1.00 84.56 105 GLN A CA 1
ATOM 790 C C . GLN A 1 105 ? -2.785 -12.181 2.626 1.00 84.56 105 GLN A C 1
ATOM 792 O O . GLN A 1 105 ? -3.455 -11.511 1.849 1.00 84.56 105 GLN A O 1
ATOM 797 N N . ASN A 1 106 ? -2.062 -13.228 2.219 1.00 86.31 106 ASN A N 1
ATOM 798 C CA . ASN A 1 106 ? -2.093 -13.784 0.857 1.00 86.31 106 ASN A CA 1
ATOM 799 C C . ASN A 1 106 ? -1.827 -12.780 -0.284 1.00 86.31 106 ASN A C 1
ATOM 801 O O . ASN A 1 106 ? -2.152 -13.042 -1.439 1.00 86.31 106 ASN A O 1
ATOM 805 N N . ASN A 1 107 ? -1.218 -11.635 0.016 1.00 86.94 107 ASN A N 1
ATOM 806 C CA . ASN A 1 107 ? -0.832 -10.673 -1.004 1.00 86.94 107 ASN A CA 1
ATOM 807 C C . ASN A 1 107 ? 0.396 -11.179 -1.776 1.00 86.94 107 ASN A C 1
ATOM 809 O O . ASN A 1 107 ? 1.300 -11.790 -1.191 1.00 86.94 107 ASN A O 1
ATOM 813 N N . THR A 1 108 ? 0.427 -10.917 -3.081 1.00 88.88 108 THR A N 1
ATOM 814 C CA . THR A 1 108 ? 1.428 -11.465 -4.000 1.00 88.88 108 THR A CA 1
ATOM 815 C C . THR A 1 108 ? 2.058 -10.374 -4.861 1.00 88.88 108 THR A C 1
ATOM 817 O O . THR A 1 108 ? 1.360 -9.587 -5.494 1.00 88.88 108 THR A O 1
ATOM 820 N N . ALA A 1 109 ? 3.390 -10.361 -4.928 1.00 88.81 109 ALA A N 1
ATOM 821 C CA . ALA A 1 109 ? 4.170 -9.583 -5.889 1.00 88.81 109 ALA A CA 1
ATOM 822 C C . ALA A 1 109 ? 4.961 -10.552 -6.784 1.00 88.81 109 ALA A C 1
ATOM 824 O O . ALA A 1 109 ? 5.671 -11.414 -6.260 1.00 88.81 109 ALA A O 1
ATOM 825 N N . HIS A 1 110 ? 4.837 -10.452 -8.112 1.00 86.56 110 HIS A N 1
ATOM 826 C CA . HIS A 1 110 ? 5.469 -11.418 -9.027 1.00 86.56 110 HIS A CA 1
ATOM 827 C C . HIS A 1 110 ? 6.987 -11.211 -9.180 1.00 86.56 110 HIS A C 1
ATOM 829 O O . HIS A 1 110 ? 7.711 -12.199 -9.290 1.00 86.56 110 HIS A O 1
ATOM 835 N N . ASN A 1 111 ? 7.492 -9.973 -9.103 1.00 76.44 111 ASN A N 1
ATOM 836 C CA . ASN A 1 111 ? 8.936 -9.676 -9.153 1.00 76.44 111 ASN A CA 1
ATOM 837 C C . ASN A 1 111 ? 9.655 -9.811 -7.795 1.00 76.44 111 ASN A C 1
ATOM 839 O O . ASN A 1 111 ? 10.784 -9.357 -7.642 1.00 76.44 111 ASN A O 1
ATOM 843 N N . GLN A 1 112 ? 9.031 -10.494 -6.828 1.00 65.56 112 GLN A N 1
ATOM 844 C CA . GLN A 1 112 ? 9.618 -10.949 -5.559 1.00 65.56 112 GLN A CA 1
ATOM 845 C C . GLN A 1 112 ? 9.942 -9.881 -4.494 1.00 65.56 112 GLN A C 1
ATOM 847 O O . GLN A 1 112 ? 10.275 -10.273 -3.373 1.00 65.56 112 GLN A O 1
ATOM 852 N N . HIS A 1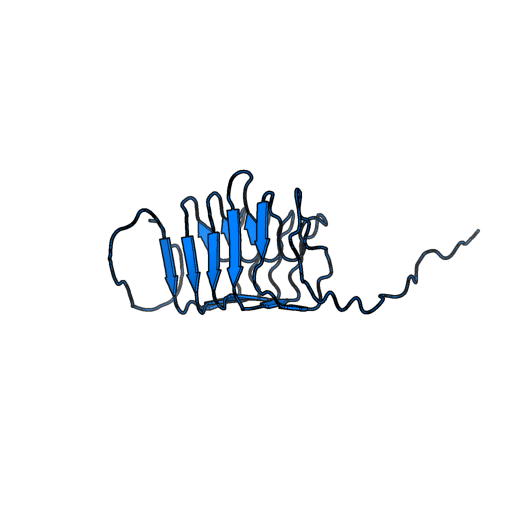 113 ? 9.787 -8.570 -4.734 1.00 72.25 113 HIS A N 1
ATOM 853 C CA . HIS A 1 113 ? 9.948 -7.579 -3.658 1.00 72.25 113 HIS A CA 1
ATOM 854 C C . HIS A 1 113 ? 8.614 -7.191 -3.014 1.00 72.25 113 HIS A C 1
ATOM 856 O O . HIS A 1 113 ? 7.673 -6.743 -3.672 1.00 72.25 113 HIS A O 1
ATOM 862 N N . GLY A 1 114 ? 8.549 -7.312 -1.684 1.00 64.06 114 GLY A N 1
ATOM 863 C CA . GLY A 1 114 ? 7.409 -6.832 -0.910 1.00 64.06 114 GLY A CA 1
ATOM 864 C C . GLY A 1 114 ? 6.103 -7.544 -1.256 1.00 64.06 114 GLY A C 1
ATOM 865 O O . GLY A 1 114 ? 5.147 -6.889 -1.667 1.00 64.06 114 GLY A O 1
ATOM 866 N N . GLY A 1 115 ? 6.040 -8.872 -1.094 1.00 70.38 115 GLY A N 1
ATOM 867 C CA . GLY A 1 115 ? 4.838 -9.660 -1.414 1.00 70.38 115 GLY A CA 1
ATOM 868 C C . GLY A 1 115 ? 3.571 -9.082 -0.792 1.00 70.38 115 GLY A C 1
ATOM 869 O O . GLY A 1 115 ? 2.570 -8.899 -1.476 1.00 70.38 115 GLY A O 1
ATOM 870 N N . ALA A 1 116 ? 3.654 -8.677 0.475 1.00 79.94 116 ALA A N 1
ATOM 871 C CA . ALA A 1 116 ? 2.627 -7.866 1.118 1.00 79.94 116 ALA A CA 1
ATOM 872 C C . ALA A 1 116 ? 2.884 -6.362 1.005 1.00 79.94 116 ALA A C 1
ATOM 874 O O . ALA A 1 116 ? 2.006 -5.625 0.563 1.00 79.94 116 ALA A O 1
ATOM 875 N N . VAL A 1 117 ? 4.065 -5.899 1.412 1.00 85.44 117 VAL A N 1
ATOM 876 C CA . VAL A 1 117 ? 4.388 -4.470 1.472 1.00 85.44 117 VAL A CA 1
ATOM 877 C C . VAL A 1 117 ? 5.783 -4.237 0.919 1.00 85.44 117 VAL A C 1
ATOM 879 O O . VAL A 1 117 ? 6.743 -4.864 1.368 1.00 85.44 117 VAL A O 1
ATOM 882 N N . PHE A 1 118 ? 5.891 -3.293 -0.011 1.00 85.81 118 PHE A N 1
ATOM 883 C CA . PHE A 1 118 ? 7.149 -2.713 -0.460 1.00 85.81 118 PHE A CA 1
ATOM 884 C C . PHE A 1 118 ? 7.229 -1.256 0.008 1.00 85.81 118 PHE A C 1
ATOM 886 O O . PHE A 1 118 ? 6.389 -0.440 -0.372 1.00 85.81 118 PHE A O 1
ATOM 893 N N . ALA A 1 119 ? 8.213 -0.921 0.847 1.00 79.56 119 ALA A N 1
ATOM 894 C CA . ALA A 1 119 ? 8.405 0.438 1.355 1.00 79.56 119 ALA A CA 1
ATOM 895 C C . ALA A 1 119 ? 9.876 0.722 1.697 1.00 79.56 119 ALA A C 1
ATOM 897 O O . ALA A 1 119 ? 10.584 -0.128 2.240 1.00 79.56 119 ALA A O 1
ATOM 898 N N . THR A 1 120 ? 10.331 1.955 1.456 1.00 69.06 120 THR A N 1
ATOM 899 C CA . THR A 1 120 ? 11.694 2.378 1.832 1.00 69.06 120 THR A CA 1
ATOM 900 C C . THR A 1 120 ? 11.832 2.702 3.321 1.00 69.06 120 THR A C 1
ATOM 902 O O . THR A 1 120 ? 12.916 2.551 3.877 1.00 69.06 120 THR A O 1
ATOM 905 N N . ALA A 1 121 ? 10.746 3.143 3.964 1.00 64.50 121 ALA A N 1
ATOM 906 C CA . ALA A 1 121 ? 10.680 3.450 5.390 1.00 64.50 121 ALA A CA 1
ATOM 907 C C . ALA A 1 121 ? 9.339 2.968 5.965 1.00 64.50 121 ALA A C 1
ATOM 909 O O . ALA A 1 121 ? 8.272 3.447 5.570 1.00 64.50 121 ALA A O 1
ATOM 910 N N . LEU A 1 122 ? 9.403 2.021 6.900 1.00 64.19 122 LEU A N 1
ATOM 911 C CA . LEU A 1 122 ? 8.239 1.341 7.457 1.00 64.19 122 LEU A CA 1
ATOM 912 C C . LEU A 1 122 ? 8.274 1.417 8.983 1.00 64.19 122 LEU A C 1
ATOM 914 O O . LEU A 1 122 ? 9.253 1.012 9.601 1.00 64.19 122 LEU A O 1
ATOM 918 N N . ASN A 1 123 ? 7.205 1.930 9.587 1.00 64.38 123 ASN A N 1
ATOM 919 C CA . ASN A 1 123 ? 7.014 1.915 11.032 1.00 64.38 123 ASN A CA 1
ATOM 920 C C . ASN A 1 123 ? 5.749 1.106 11.349 1.00 64.38 123 ASN A C 1
ATOM 922 O O . ASN A 1 123 ? 4.629 1.582 11.165 1.00 64.38 123 ASN A O 1
ATOM 926 N N . ILE A 1 124 ? 5.941 -0.142 11.773 1.00 61.59 124 ILE A N 1
ATOM 927 C CA . ILE A 1 124 ? 4.862 -1.048 12.173 1.00 61.59 124 ILE A CA 1
ATOM 928 C C . ILE A 1 124 ? 4.787 -1.045 13.695 1.00 61.59 124 ILE A C 1
ATOM 930 O O . ILE A 1 124 ? 5.731 -1.474 14.353 1.00 61.59 124 ILE A O 1
ATOM 934 N N . THR A 1 125 ? 3.660 -0.604 14.250 1.00 54.56 125 THR A N 1
ATOM 935 C CA . THR A 1 125 ? 3.426 -0.632 15.702 1.00 54.56 125 THR A CA 1
ATOM 936 C C . THR A 1 125 ? 2.675 -1.881 16.156 1.00 54.56 125 THR A C 1
ATOM 938 O O . THR A 1 125 ? 3.006 -2.418 17.206 1.00 54.56 125 THR A O 1
ATOM 941 N N . SER A 1 126 ? 1.724 -2.380 15.355 1.00 56.31 126 SER A N 1
ATOM 942 C CA . SER A 1 126 ? 0.967 -3.609 15.643 1.00 56.31 126 SER A CA 1
ATOM 943 C C . SER A 1 126 ? 0.419 -4.185 14.339 1.00 56.31 126 SER A C 1
ATOM 945 O O . SER A 1 126 ? -0.565 -3.661 13.822 1.00 56.31 126 SER A O 1
ATOM 947 N N . LEU A 1 127 ? 1.045 -5.222 13.778 1.00 55.09 127 LEU A N 1
ATOM 948 C CA . LEU A 1 127 ? 0.549 -5.874 12.563 1.00 55.09 127 LEU A CA 1
ATOM 949 C C . LEU A 1 127 ? 0.618 -7.393 12.677 1.00 55.09 127 LEU A C 1
ATOM 951 O O . LEU A 1 127 ? 1.676 -7.943 12.979 1.00 55.09 127 LEU A O 1
ATOM 955 N N . THR A 1 128 ? -0.488 -8.062 12.355 1.00 55.53 128 THR A N 1
ATOM 956 C CA . THR A 1 128 ? -0.500 -9.513 12.163 1.00 55.53 128 THR A CA 1
ATOM 957 C C . THR A 1 128 ? -0.195 -9.800 10.694 1.00 55.53 128 THR A C 1
ATOM 959 O O . THR A 1 128 ? -0.966 -9.449 9.801 1.00 55.53 128 THR A O 1
ATOM 962 N N . THR A 1 129 ? 0.961 -10.410 10.431 1.00 56.12 129 THR A N 1
ATOM 963 C CA . THR A 1 129 ? 1.338 -10.900 9.097 1.00 56.12 129 THR A CA 1
ATOM 964 C C . THR A 1 129 ? 1.115 -12.408 9.069 1.00 56.12 129 THR A C 1
ATOM 966 O O . THR A 1 129 ? 1.737 -13.137 9.837 1.00 56.12 129 THR A O 1
ATOM 969 N N . LEU A 1 130 ? 0.183 -12.883 8.241 1.00 44.94 130 LEU A N 1
ATOM 970 C CA . LEU A 1 130 ? -0.158 -14.305 8.143 1.00 44.94 130 LEU A CA 1
ATOM 971 C C . LEU A 1 130 ? -0.076 -14.733 6.670 1.00 44.94 130 LEU A C 1
ATOM 973 O O . LEU A 1 130 ? -0.713 -14.114 5.822 1.00 44.94 130 LEU A O 1
ATOM 977 N N . HIS A 1 131 ? 0.715 -15.773 6.381 1.00 44.72 131 HIS A N 1
ATOM 978 C CA . HIS A 1 131 ? 0.925 -16.374 5.053 1.00 44.72 131 HIS A CA 1
ATOM 979 C C . HIS A 1 131 ? 1.235 -15.369 3.923 1.00 44.72 131 HIS A C 1
ATOM 981 O O . HIS A 1 131 ? 0.353 -14.913 3.192 1.00 44.72 131 HIS A O 1
ATOM 987 N N . HIS A 1 132 ? 2.522 -15.071 3.721 1.00 44.72 132 HIS A N 1
ATOM 988 C CA . HIS A 1 132 ? 3.001 -14.360 2.531 1.00 44.72 132 HIS A CA 1
ATOM 989 C C . HIS A 1 132 ? 3.948 -15.247 1.740 1.00 44.72 132 HIS A C 1
ATOM 991 O O . HIS A 1 132 ? 4.895 -15.797 2.294 1.00 44.72 132 HIS A O 1
ATOM 997 N N . LYS A 1 133 ? 3.724 -15.346 0.426 1.00 37.03 133 LYS A N 1
ATOM 998 C CA . LYS A 1 133 ? 4.662 -16.009 -0.493 1.00 37.03 133 LYS A CA 1
ATOM 999 C C . LYS A 1 133 ? 5.914 -15.154 -0.759 1.00 37.03 133 LYS A C 1
ATOM 1001 O O . LYS A 1 133 ? 6.880 -15.658 -1.316 1.00 37.03 133 LYS A O 1
ATOM 1006 N N . ALA A 1 134 ? 5.919 -13.881 -0.347 1.00 36.47 134 ALA A N 1
ATOM 1007 C CA . ALA A 1 134 ? 7.078 -13.002 -0.458 1.00 36.47 134 ALA A CA 1
ATOM 1008 C C . ALA A 1 134 ? 7.143 -11.966 0.684 1.00 36.47 134 ALA A C 1
ATOM 1010 O O . ALA A 1 134 ? 6.160 -11.316 1.038 1.00 36.47 134 ALA A O 1
ATOM 1011 N N . THR A 1 135 ? 8.344 -11.862 1.240 1.00 48.78 135 THR A N 1
ATOM 1012 C CA . THR A 1 135 ? 8.869 -11.049 2.345 1.00 48.78 135 THR A CA 1
ATOM 1013 C C . THR A 1 135 ? 8.289 -9.630 2.459 1.00 48.78 135 THR A C 1
ATOM 1015 O O . THR A 1 135 ? 8.100 -8.946 1.454 1.00 48.78 135 THR A O 1
ATOM 1018 N N . VAL A 1 136 ? 8.088 -9.137 3.692 1.00 52.12 136 VAL A N 1
ATOM 1019 C CA . VAL A 1 136 ? 8.049 -7.688 3.976 1.00 52.12 136 VAL A CA 1
ATOM 1020 C C . VAL A 1 136 ? 9.470 -7.155 3.771 1.00 52.12 136 VAL A C 1
ATOM 1022 O O . VAL A 1 136 ? 10.315 -7.267 4.657 1.00 52.12 136 VAL A O 1
ATOM 1025 N N . SER A 1 137 ? 9.776 -6.646 2.580 1.00 49.12 137 SER A N 1
ATOM 1026 C CA . SER A 1 137 ? 11.109 -6.120 2.267 1.00 49.12 137 SER A CA 1
ATOM 1027 C C . SER A 1 137 ? 11.235 -4.687 2.796 1.00 49.12 137 SER A C 1
ATOM 1029 O O . SER A 1 137 ? 10.634 -3.769 2.242 1.00 49.12 137 SER A O 1
ATOM 1031 N N . ILE A 1 138 ? 12.006 -4.493 3.874 1.00 48.09 138 ILE A N 1
ATOM 1032 C CA . ILE A 1 138 ? 12.282 -3.178 4.481 1.00 48.09 138 ILE A CA 1
ATOM 1033 C C . ILE A 1 138 ? 13.706 -2.750 4.113 1.00 48.09 138 ILE A C 1
ATOM 1035 O O . ILE A 1 138 ? 14.659 -3.470 4.401 1.00 48.09 138 ILE A O 1
ATOM 1039 N N . SER A 1 139 ? 13.873 -1.567 3.513 1.00 36.19 139 SER A N 1
ATOM 1040 C CA . SER A 1 139 ? 15.202 -1.067 3.122 1.00 36.19 139 SER A CA 1
ATOM 1041 C C . SER A 1 139 ? 16.016 -0.461 4.281 1.00 36.19 139 SER A C 1
ATOM 1043 O O . SER A 1 139 ? 17.233 -0.355 4.128 1.00 36.19 139 SER A O 1
ATOM 1045 N N . LYS A 1 140 ? 15.417 -0.072 5.425 1.00 33.78 140 LYS A N 1
ATOM 1046 C CA . LYS A 1 140 ? 16.151 0.423 6.613 1.00 33.78 140 LYS A CA 1
ATOM 1047 C C . LYS A 1 140 ? 15.355 0.334 7.935 1.00 33.78 140 LYS A C 1
ATOM 1049 O O . LYS A 1 140 ? 14.277 0.904 8.047 1.00 33.78 140 LYS A O 1
ATOM 1054 N N . THR A 1 141 ? 15.984 -0.341 8.905 1.00 30.64 141 THR A N 1
ATOM 1055 C CA . THR A 1 141 ? 15.807 -0.385 10.378 1.00 30.64 141 THR A CA 1
ATOM 1056 C C . THR A 1 141 ? 14.450 -0.800 10.973 1.00 30.64 141 THR A C 1
ATOM 1058 O O . THR A 1 141 ? 13.456 -0.089 10.887 1.00 30.64 141 THR A O 1
ATOM 1061 N N . LEU A 1 142 ? 14.471 -1.930 11.692 1.00 36.50 142 LEU A N 1
ATOM 1062 C CA . LEU A 1 142 ? 13.416 -2.444 12.569 1.00 36.50 142 LEU A CA 1
ATOM 1063 C C . LEU A 1 142 ? 13.604 -1.898 14.000 1.00 36.50 142 LEU A C 1
ATOM 1065 O O . LEU A 1 142 ? 14.709 -1.966 14.537 1.00 36.50 142 LEU A O 1
ATOM 1069 N N . THR A 1 143 ? 12.531 -1.454 14.654 1.00 31.72 143 THR A N 1
ATOM 1070 C CA . THR A 1 143 ? 12.427 -1.427 16.127 1.00 31.72 143 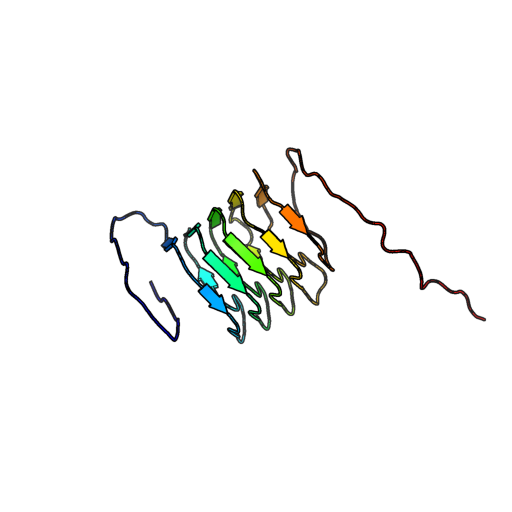THR A CA 1
ATOM 1071 C C . THR A 1 143 ? 11.268 -2.346 16.526 1.00 31.72 143 THR A C 1
ATOM 1073 O O . THR A 1 143 ? 10.137 -2.112 16.116 1.00 31.72 143 THR A O 1
ATOM 1076 N N . LEU A 1 144 ? 11.612 -3.434 17.228 1.00 32.97 144 LEU A N 1
ATOM 1077 C CA . LEU A 1 144 ? 10.828 -4.626 17.632 1.00 32.97 144 LEU A CA 1
ATOM 1078 C C . LEU A 1 144 ? 9.527 -4.323 18.424 1.00 32.97 144 LEU A C 1
ATOM 1080 O O . LEU A 1 144 ? 9.440 -3.221 18.963 1.00 32.97 144 LEU A O 1
ATOM 1084 N N . PRO A 1 145 ? 8.564 -5.275 18.592 1.00 34.28 145 PRO A N 1
ATOM 1085 C CA . PRO A 1 145 ? 8.660 -6.737 18.435 1.00 34.28 145 PRO A CA 1
ATOM 1086 C C . PRO A 1 145 ? 7.619 -7.340 17.467 1.00 34.28 145 PRO A C 1
ATOM 1088 O O . PRO A 1 145 ? 6.415 -7.177 17.641 1.00 34.28 145 PRO A O 1
ATOM 1091 N N . ILE A 1 146 ? 8.070 -8.105 16.469 1.00 42.56 146 ILE A N 1
ATOM 1092 C CA . ILE A 1 146 ? 7.179 -8.908 15.616 1.00 42.56 146 ILE A CA 1
ATOM 1093 C C . ILE A 1 146 ? 7.297 -10.367 16.057 1.00 42.56 146 ILE A C 1
ATOM 1095 O O . ILE A 1 146 ? 8.383 -10.945 16.004 1.00 42.56 146 ILE A O 1
ATOM 1099 N N . THR A 1 147 ? 6.181 -10.978 16.457 1.00 37.94 147 THR A N 1
ATOM 1100 C CA . THR A 1 147 ? 6.055 -12.438 16.530 1.00 37.94 147 THR A CA 1
ATOM 1101 C C . THR A 1 147 ? 6.013 -12.967 15.100 1.00 37.94 147 THR A C 1
ATOM 1103 O O . THR A 1 147 ? 4.950 -13.116 14.504 1.00 37.94 147 THR A O 1
ATOM 1106 N N . VAL A 1 148 ? 7.184 -13.194 14.509 1.00 39.06 148 VAL A N 1
ATOM 1107 C CA . VAL A 1 148 ? 7.287 -13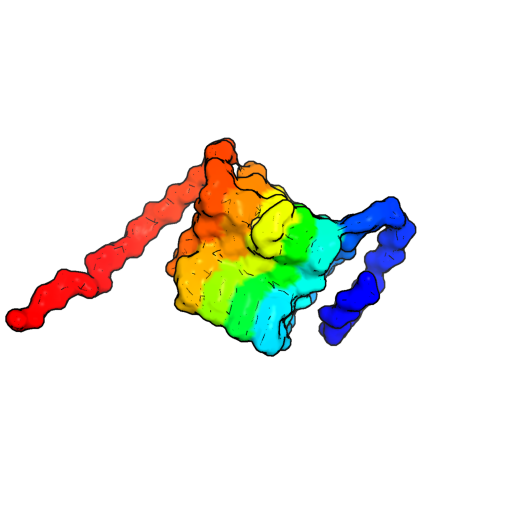.902 13.235 1.00 39.06 148 VAL A CA 1
ATOM 1108 C C . VAL A 1 148 ? 7.102 -15.386 13.545 1.00 39.06 148 VAL A C 1
ATOM 1110 O O . VAL A 1 148 ? 8.043 -16.056 13.966 1.00 39.06 148 VAL A O 1
ATOM 1113 N N . LEU A 1 149 ? 5.890 -15.914 13.371 1.00 33.31 149 LEU A N 1
ATOM 1114 C CA . LEU A 1 149 ? 5.683 -17.361 13.381 1.00 33.31 149 LEU A CA 1
ATOM 1115 C C . LEU A 1 149 ? 6.159 -17.906 12.024 1.00 33.31 149 LEU A C 1
ATOM 1117 O O . LEU A 1 149 ? 5.377 -18.096 11.096 1.00 33.31 149 LEU A O 1
ATOM 1121 N N . LEU A 1 150 ? 7.476 -18.085 11.880 1.00 32.44 150 LEU A N 1
ATOM 1122 C CA . LEU A 1 150 ? 8.052 -18.862 10.783 1.00 32.44 150 LEU A CA 1
ATOM 1123 C C . LEU A 1 150 ? 7.590 -20.313 10.962 1.00 32.44 150 LEU A C 1
ATOM 1125 O O . LEU A 1 150 ? 8.197 -21.071 11.713 1.00 32.44 150 LEU A O 1
ATOM 1129 N N . MET A 1 151 ? 6.515 -20.713 10.284 1.00 27.89 151 MET A N 1
ATOM 1130 C CA . MET A 1 151 ? 6.335 -22.130 9.977 1.00 27.89 151 MET A CA 1
ATOM 1131 C C . MET A 1 151 ? 7.326 -22.465 8.854 1.00 27.89 151 MET A C 1
ATOM 1133 O O . MET A 1 151 ? 7.302 -21.790 7.820 1.00 27.89 151 MET A O 1
ATOM 1137 N N . PRO A 1 152 ? 8.235 -23.437 9.040 1.00 32.19 152 PRO A N 1
ATOM 1138 C CA . PRO A 1 152 ? 9.230 -23.765 8.033 1.00 32.19 152 PRO A CA 1
ATOM 1139 C C . PRO A 1 152 ? 8.524 -24.344 6.806 1.00 32.19 152 PRO A C 1
ATOM 1141 O O . PRO A 1 152 ? 7.949 -25.430 6.868 1.00 32.19 152 PRO A O 1
ATOM 1144 N N . TYR A 1 153 ? 8.578 -23.633 5.680 1.00 33.16 153 TYR A N 1
ATOM 1145 C CA . TYR A 1 153 ? 8.392 -24.289 4.394 1.00 33.16 153 TYR A CA 1
ATOM 1146 C C . TYR A 1 153 ? 9.655 -25.106 4.128 1.00 33.16 153 TYR A C 1
ATOM 1148 O O . TYR A 1 153 ? 10.749 -24.561 3.980 1.00 33.16 153 TYR A O 1
ATOM 1156 N N . LEU A 1 154 ? 9.476 -26.425 4.155 1.00 31.31 154 LEU A N 1
ATOM 1157 C CA . LEU A 1 154 ? 10.439 -27.426 3.728 1.00 31.31 154 LEU A CA 1
ATOM 1158 C C . LEU A 1 154 ? 11.081 -27.015 2.396 1.00 31.31 154 LEU A C 1
ATOM 1160 O O . LEU A 1 154 ? 10.395 -26.741 1.411 1.00 31.31 154 LEU A O 1
ATOM 1164 N N . LEU A 1 155 ? 12.414 -27.009 2.389 1.00 34.59 155 LEU A N 1
ATOM 1165 C CA . LEU A 1 155 ? 13.217 -27.185 1.188 1.00 34.59 155 LEU A CA 1
ATOM 1166 C C . LEU A 1 155 ? 12.880 -28.561 0.600 1.00 34.59 155 LEU A C 1
ATOM 1168 O O . LEU A 1 155 ? 13.479 -29.559 0.982 1.00 34.59 155 LEU A O 1
ATOM 1172 N N . GLU A 1 156 ? 11.953 -28.617 -0.346 1.00 33.97 156 GLU A N 1
ATOM 1173 C CA . GLU A 1 156 ? 11.961 -29.671 -1.356 1.00 33.97 156 GLU A CA 1
ATOM 1174 C C . GLU A 1 156 ? 12.164 -29.014 -2.716 1.00 33.97 156 GLU A C 1
ATOM 1176 O O . GLU A 1 156 ? 11.332 -28.233 -3.176 1.00 33.97 156 GLU A O 1
ATOM 1181 N N . GLY A 1 157 ? 13.316 -29.287 -3.333 1.00 33.72 157 GLY A N 1
ATOM 1182 C CA . GLY A 1 157 ? 13.584 -28.826 -4.693 1.00 33.72 157 GLY A CA 1
ATOM 1183 C C . GLY A 1 157 ? 15.034 -28.537 -5.073 1.00 33.72 157 GLY A C 1
ATOM 1184 O O . GLY A 1 157 ? 15.242 -27.858 -6.069 1.00 33.72 157 GLY A O 1
ATOM 1185 N N . ALA A 1 158 ? 16.038 -29.029 -4.343 1.00 36.78 158 ALA A N 1
ATOM 1186 C CA . ALA A 1 158 ? 17.397 -29.167 -4.879 1.00 36.78 158 ALA A CA 1
ATOM 1187 C C . ALA A 1 158 ? 17.777 -30.654 -4.910 1.00 36.78 158 ALA A C 1
ATOM 1189 O O . ALA A 1 158 ? 18.660 -31.115 -4.193 1.00 36.78 158 ALA A O 1
ATOM 1190 N N . GLY A 1 159 ? 17.040 -31.419 -5.717 1.00 31.59 159 GLY A N 1
ATOM 1191 C CA . GLY A 1 159 ? 17.440 -32.761 -6.116 1.00 31.59 159 GLY A CA 1
ATOM 1192 C C . GLY A 1 159 ? 18.474 -32.659 -7.230 1.00 31.59 159 GLY A C 1
ATOM 1193 O O . GLY A 1 159 ? 18.131 -32.334 -8.364 1.00 31.59 159 GLY A O 1
ATOM 1194 N N . TYR A 1 160 ? 19.734 -32.916 -6.884 1.00 38.38 160 TYR A N 1
ATOM 1195 C CA . TYR A 1 160 ? 20.766 -33.368 -7.814 1.00 38.38 160 TYR A CA 1
ATOM 1196 C C . TYR A 1 160 ? 20.213 -34.508 -8.684 1.00 38.38 160 TYR A C 1
ATOM 1198 O O . TYR A 1 160 ? 19.755 -35.510 -8.140 1.00 38.38 160 TYR A O 1
ATOM 1206 N N . PHE A 1 161 ? 20.323 -34.396 -10.007 1.00 37.81 161 PHE A N 1
ATOM 1207 C CA . PHE A 1 161 ? 20.274 -35.547 -10.905 1.00 37.81 161 PHE A CA 1
ATOM 1208 C C . PHE A 1 161 ? 21.253 -35.345 -12.063 1.00 37.81 161 PHE A C 1
ATOM 1210 O O . PHE A 1 161 ? 21.119 -34.374 -12.806 1.00 37.81 161 PHE A O 1
ATOM 1217 N N . GLY A 1 162 ? 22.170 -36.308 -12.212 1.00 40.34 162 GLY A N 1
ATOM 1218 C CA . GLY A 1 162 ? 22.947 -36.579 -13.427 1.00 40.34 162 GLY A CA 1
ATOM 1219 C C . GLY A 1 162 ? 24.354 -36.026 -13.431 1.00 40.34 162 GLY A C 1
ATOM 1220 O O . GLY A 1 162 ? 24.548 -35.006 -14.121 1.00 40.34 162 GLY A O 1
#

Sequence (162 aa):
MLLYKAGVSWLTLLVSRSIGEIYGGYFEDNRAGNDGGAIYFQESVIISNTQIISNMANRNGGGGYFKSDATFINTDFMSNTAYMDGGGIYQQSGGRLKTSGGMFQNNTAHNQHGGAVFATALNITSLTTLHHKATVSISKTLTLPITVLLMPYLLEGAGYFG

Secondary structure (DSSP, 8-state):
-----SS----------SEEEEES-EEES-EESSS-SSEEESSEEEEEEEEEES-EESSS-SSEEESS-EEEEEEEEES-EESSS-SSEEE-TTPPEEEEEEEEES-EETTSS-SSEEESSEEEEEEEEE--SS--EESS---S------------------

Radius of gyration: 16.25 Å; chains: 1; bounding box: 45×57×34 Å

Foldseek 3Di:
DDDDDDDDDDDDPDDDDQEAEAECEEFEDAEDAAFAQGEEEETHYEYENYEQEQGEYAAYAQRGEYAAEYEYEQYEFYQGEYAAEAQHYEYHPPHEYEYHHYAQYNRQYNNQYRSHYDDAHYDYPDYDYDDGPHDRDYNDDDDDDDPPPPPDDDPDDPDDDD

pLDDT: mean 70.61, std 23.88, range [27.89, 95.44]